Protein AF-A0A2R3J646-F1 (afdb_monomer)

Radius of gyration: 14.86 Å; Cα contacts (8 Å, |Δi|>4): 140; chains: 1; bounding box: 38×32×41 Å

Structure (mmCIF, N/CA/C/O backbone):
data_AF-A0A2R3J646-F1
#
_entry.id   AF-A0A2R3J646-F1
#
loop_
_atom_site.group_PDB
_atom_site.id
_atom_site.type_symbol
_atom_site.label_atom_id
_atom_site.label_alt_id
_atom_site.label_comp_id
_atom_site.label_asym_id
_atom_site.label_entity_id
_atom_site.label_seq_id
_atom_site.pdbx_PDB_ins_code
_atom_site.Cartn_x
_atom_site.Cartn_y
_atom_site.Cartn_z
_atom_site.occupancy
_atom_site.B_iso_or_equiv
_atom_site.auth_seq_id
_atom_site.auth_comp_id
_atom_site.auth_asym_id
_atom_site.auth_atom_id
_atom_site.pdbx_PDB_model_num
ATOM 1 N N . MET A 1 1 ? 28.689 10.407 -24.005 1.00 33.66 1 MET A N 1
ATOM 2 C CA . MET A 1 1 ? 27.510 9.646 -24.465 1.00 33.66 1 MET A CA 1
ATOM 3 C C . MET A 1 1 ? 27.445 8.390 -23.625 1.00 33.66 1 MET A C 1
ATOM 5 O O . MET A 1 1 ? 28.278 7.519 -23.822 1.00 33.66 1 MET A O 1
ATOM 9 N N . LEU A 1 2 ? 26.555 8.340 -22.636 1.00 35.72 2 LEU A N 1
ATOM 10 C CA . LEU A 1 2 ? 26.259 7.103 -21.918 1.00 35.72 2 LEU A CA 1
ATOM 11 C C . LEU A 1 2 ? 25.024 6.519 -22.595 1.00 35.72 2 LEU A C 1
ATOM 13 O O . LEU A 1 2 ? 23.946 7.098 -22.496 1.00 35.72 2 LEU A O 1
ATOM 17 N N . ALA A 1 3 ? 25.216 5.449 -23.363 1.00 43.50 3 ALA A N 1
ATOM 18 C CA . ALA A 1 3 ? 24.108 4.610 -23.780 1.00 43.50 3 ALA A CA 1
ATOM 19 C C . ALA A 1 3 ? 23.556 3.966 -22.503 1.00 43.50 3 ALA A C 1
ATOM 21 O O . ALA A 1 3 ? 24.277 3.226 -21.832 1.00 43.50 3 ALA A O 1
ATOM 22 N N . GLY A 1 4 ? 22.333 4.341 -22.124 1.00 43.84 4 GLY A N 1
ATOM 23 C CA . GLY A 1 4 ? 21.573 3.598 -21.130 1.00 43.84 4 GLY A CA 1
ATOM 24 C C . GLY A 1 4 ? 21.361 2.191 -21.671 1.00 43.84 4 GLY A C 1
ATOM 25 O O . GLY A 1 4 ? 20.999 2.021 -22.834 1.00 43.84 4 GLY A O 1
ATOM 26 N N . ASP A 1 5 ? 21.687 1.197 -20.859 1.00 41.56 5 ASP A N 1
ATOM 27 C CA . ASP A 1 5 ? 21.429 -0.201 -21.164 1.00 41.56 5 ASP A CA 1
ATOM 28 C C . ASP A 1 5 ? 19.910 -0.432 -21.111 1.00 41.56 5 ASP A C 1
ATOM 30 O O . ASP A 1 5 ? 19.344 -0.725 -20.061 1.00 41.56 5 ASP A O 1
ATOM 34 N N . ASP A 1 6 ? 19.243 -0.234 -22.251 1.00 48.59 6 ASP A N 1
ATOM 35 C CA . ASP A 1 6 ? 17.805 -0.462 -22.466 1.00 48.59 6 ASP A CA 1
ATOM 36 C C . ASP A 1 6 ? 17.472 -1.968 -22.590 1.00 48.59 6 ASP A C 1
ATOM 38 O O . ASP A 1 6 ? 16.549 -2.370 -23.307 1.00 48.59 6 ASP A O 1
ATOM 42 N N . SER A 1 7 ? 18.231 -2.842 -21.922 1.00 40.34 7 SER A N 1
ATOM 43 C CA . SER A 1 7 ? 17.945 -4.274 -21.925 1.00 40.34 7 SER A CA 1
ATOM 44 C C . SER A 1 7 ? 16.670 -4.567 -21.116 1.00 40.34 7 SER A C 1
ATOM 46 O O . SER A 1 7 ? 16.558 -4.149 -19.961 1.00 40.34 7 SER A O 1
ATOM 48 N N . PRO A 1 8 ? 15.709 -5.345 -21.653 1.00 47.91 8 PRO A N 1
ATOM 49 C CA . PRO A 1 8 ? 14.470 -5.695 -20.949 1.00 47.91 8 PRO A CA 1
ATOM 50 C C . PRO A 1 8 ? 14.706 -6.477 -19.645 1.00 47.91 8 PRO A C 1
ATOM 52 O O . PRO A 1 8 ? 13.832 -6.488 -18.779 1.00 47.91 8 PRO A O 1
ATOM 55 N N . ASP A 1 9 ? 15.886 -7.080 -19.474 1.00 43.97 9 ASP A N 1
ATOM 56 C CA . ASP A 1 9 ? 16.298 -7.732 -18.227 1.00 43.97 9 ASP A CA 1
ATOM 57 C C . ASP A 1 9 ? 16.777 -6.740 -17.147 1.00 43.97 9 ASP A C 1
ATOM 59 O O . ASP A 1 9 ? 16.561 -6.987 -15.961 1.00 43.97 9 ASP A O 1
ATOM 63 N N . ALA A 1 10 ? 17.312 -5.568 -17.518 1.00 44.31 10 ALA A N 1
ATOM 64 C CA . ALA A 1 10 ? 17.636 -4.496 -16.566 1.00 44.31 10 ALA A CA 1
ATOM 65 C C . ALA A 1 10 ? 16.367 -3.875 -15.947 1.00 44.31 10 ALA A C 1
ATOM 67 O O . ALA A 1 10 ? 16.383 -3.378 -14.822 1.00 44.31 10 ALA A O 1
ATOM 68 N N . LEU A 1 11 ? 15.237 -3.977 -16.656 1.00 43.62 11 LEU A N 1
ATOM 69 C CA . LEU A 1 11 ? 13.906 -3.597 -16.179 1.00 43.62 11 LEU A CA 1
ATOM 70 C C . LEU A 1 11 ? 13.203 -4.705 -15.369 1.00 43.62 11 LEU A C 1
ATOM 72 O O . LEU A 1 11 ? 12.115 -4.455 -14.850 1.00 43.62 11 LEU A O 1
ATOM 76 N N . ARG A 1 12 ? 13.777 -5.916 -15.270 1.00 46.41 12 ARG A N 1
ATOM 77 C CA . ARG A 1 12 ? 13.159 -7.076 -14.596 1.00 46.41 12 ARG A CA 1
ATOM 78 C C . ARG A 1 12 ? 13.654 -7.347 -13.176 1.00 46.41 12 ARG A C 1
ATOM 80 O O . ARG A 1 12 ? 12.910 -7.958 -12.423 1.00 46.41 12 ARG A O 1
ATOM 87 N N . ASN A 1 13 ? 14.835 -6.865 -12.795 1.00 49.41 13 ASN A N 1
ATOM 88 C CA . ASN A 1 13 ? 15.439 -7.149 -11.485 1.00 49.41 13 ASN A CA 1
ATOM 89 C C . ASN A 1 13 ? 15.726 -5.869 -10.694 1.00 49.41 13 ASN A C 1
ATOM 91 O O . ASN A 1 13 ? 16.837 -5.655 -10.213 1.00 49.41 13 ASN A O 1
ATOM 95 N N . SER A 1 14 ? 14.744 -4.974 -10.573 1.00 62.75 14 SER A N 1
ATOM 96 C CA . SER A 1 14 ? 14.885 -3.921 -9.568 1.00 62.75 14 SER A CA 1
ATOM 97 C C . SER A 1 14 ? 14.540 -4.508 -8.199 1.00 62.75 14 SER A C 1
ATOM 99 O O . SER A 1 14 ? 13.498 -5.145 -8.052 1.00 62.75 14 SER A O 1
ATOM 101 N N . SER A 1 15 ? 15.383 -4.261 -7.200 1.00 75.69 15 SER A N 1
ATOM 102 C CA . SER A 1 15 ? 15.181 -4.638 -5.790 1.00 75.69 15 SER A CA 1
ATOM 103 C C . SER A 1 15 ? 13.777 -4.313 -5.253 1.00 75.69 15 SER A C 1
ATOM 105 O O . SER A 1 15 ? 13.249 -4.982 -4.370 1.00 75.69 15 SER A O 1
ATOM 107 N N . PHE A 1 16 ? 13.138 -3.293 -5.819 1.00 81.12 16 PH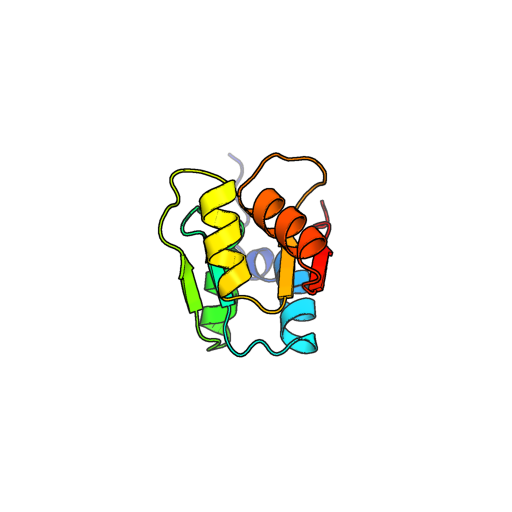E A N 1
ATOM 108 C CA . PHE A 1 16 ? 11.767 -2.899 -5.521 1.00 81.12 16 PHE A CA 1
ATOM 109 C C . PHE A 1 16 ? 10.710 -3.909 -6.000 1.00 81.12 16 PHE A C 1
ATOM 111 O O . PHE A 1 16 ? 9.749 -4.162 -5.279 1.00 81.12 16 PHE A O 1
ATOM 118 N N . ASP A 1 17 ? 10.867 -4.484 -7.194 1.00 83.25 17 ASP A N 1
ATOM 119 C CA . ASP A 1 17 ? 9.906 -5.457 -7.724 1.00 83.25 17 ASP A CA 1
ATOM 120 C C . ASP A 1 17 ? 9.962 -6.757 -6.904 1.00 83.25 17 ASP A C 1
ATOM 122 O O . ASP A 1 17 ? 8.914 -7.330 -6.630 1.00 83.25 17 ASP A O 1
ATOM 126 N N . GLU A 1 18 ? 11.141 -7.151 -6.403 1.00 86.31 18 GLU A N 1
ATOM 127 C CA . GLU A 1 18 ? 11.299 -8.272 -5.459 1.00 86.31 18 GLU A CA 1
ATOM 128 C C . GLU A 1 18 ? 10.591 -8.014 -4.119 1.00 86.31 18 GLU A C 1
ATOM 130 O O . GLU A 1 18 ? 9.941 -8.906 -3.568 1.00 86.31 18 GLU A O 1
ATOM 135 N N . VAL A 1 19 ? 10.669 -6.781 -3.603 1.00 88.19 19 VAL A N 1
ATOM 136 C CA . VAL A 1 19 ? 9.930 -6.365 -2.400 1.00 88.19 19 VAL A CA 1
ATOM 137 C C . VAL A 1 19 ? 8.422 -6.453 -2.636 1.00 88.19 19 VAL A C 1
ATOM 139 O O . VAL A 1 19 ? 7.700 -6.996 -1.795 1.00 88.19 19 VAL A O 1
ATOM 142 N N . LEU 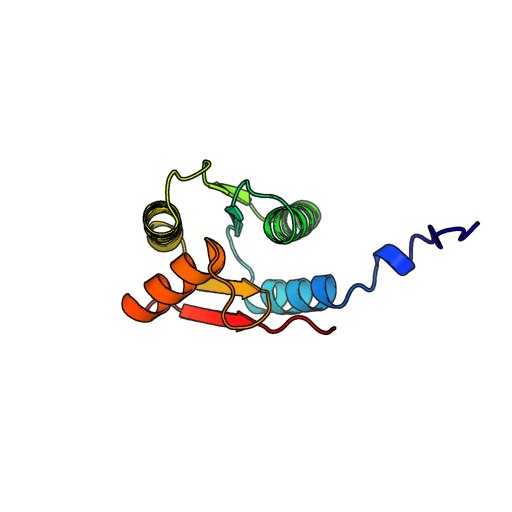A 1 20 ? 7.932 -5.961 -3.779 1.00 88.44 20 LEU A N 1
ATOM 143 C CA . LEU A 1 20 ? 6.518 -6.080 -4.129 1.00 88.44 20 LEU A CA 1
ATOM 144 C C . LEU A 1 20 ? 6.101 -7.538 -4.323 1.00 88.44 20 LEU A C 1
ATOM 146 O O . LEU A 1 20 ? 5.046 -7.926 -3.830 1.00 88.44 20 LEU A O 1
ATOM 150 N N . ASP A 1 21 ? 6.932 -8.360 -4.962 1.00 89.19 21 ASP A N 1
ATOM 151 C CA . ASP A 1 21 ? 6.726 -9.803 -5.072 1.00 89.19 21 ASP A CA 1
ATOM 152 C C . ASP A 1 21 ? 6.555 -10.431 -3.694 1.00 89.19 21 ASP A C 1
ATOM 154 O O . ASP A 1 21 ? 5.569 -11.127 -3.448 1.00 89.19 21 ASP A O 1
ATOM 158 N N . HIS A 1 22 ? 7.462 -10.142 -2.764 1.00 89.50 22 HIS A N 1
ATOM 159 C CA . HIS A 1 22 ? 7.375 -10.670 -1.412 1.00 89.50 22 HIS A CA 1
ATOM 160 C C . HIS A 1 22 ? 6.081 -10.237 -0.708 1.00 89.50 22 HIS A C 1
ATOM 162 O O . HIS A 1 22 ? 5.326 -11.086 -0.230 1.00 89.50 22 HIS A O 1
ATOM 168 N N . ILE A 1 23 ? 5.782 -8.934 -0.690 1.00 89.81 23 ILE A N 1
ATOM 169 C CA . ILE A 1 23 ? 4.585 -8.394 -0.030 1.00 89.81 23 ILE A CA 1
ATOM 170 C C . ILE A 1 23 ? 3.320 -9.017 -0.622 1.00 89.81 23 ILE A C 1
ATOM 172 O O . ILE A 1 23 ? 2.461 -9.496 0.116 1.00 89.81 23 ILE A O 1
ATOM 176 N N . PHE A 1 24 ? 3.201 -9.042 -1.947 1.00 88.44 24 PHE A N 1
ATOM 177 C CA . PHE A 1 24 ? 1.974 -9.437 -2.627 1.00 88.44 24 PHE A CA 1
ATOM 178 C C . PHE A 1 24 ? 1.769 -10.954 -2.609 1.00 88.44 24 PHE A C 1
ATOM 180 O O . PHE A 1 24 ? 0.634 -11.402 -2.461 1.00 88.44 24 PHE A O 1
ATOM 187 N N . ASN A 1 25 ? 2.841 -11.749 -2.692 1.00 88.06 25 ASN A N 1
ATOM 188 C CA . ASN A 1 25 ? 2.743 -13.208 -2.600 1.00 88.06 25 ASN A CA 1
ATOM 189 C C . ASN A 1 25 ? 2.393 -13.669 -1.175 1.00 88.06 25 ASN A C 1
ATOM 191 O O . ASN A 1 25 ? 1.697 -14.670 -1.018 1.00 88.06 25 ASN A O 1
ATOM 195 N N . VAL A 1 26 ? 2.844 -12.942 -0.143 1.00 87.81 26 VAL A N 1
ATOM 196 C CA . VAL A 1 26 ? 2.535 -13.256 1.263 1.00 87.81 26 VAL A CA 1
ATOM 197 C C . VAL A 1 26 ? 1.158 -12.736 1.672 1.00 87.81 26 VAL A C 1
ATOM 199 O O . VAL A 1 26 ? 0.424 -13.434 2.366 1.00 87.81 26 VAL A O 1
ATOM 202 N N . ARG A 1 27 ? 0.806 -11.505 1.280 1.00 89.12 27 ARG A N 1
ATOM 203 C CA . ARG A 1 27 ? -0.436 -10.854 1.721 1.00 89.12 27 ARG A CA 1
ATOM 204 C C . ARG A 1 27 ? -1.645 -11.166 0.860 1.00 89.12 27 ARG A C 1
ATOM 206 O O . ARG A 1 27 ? -2.742 -11.087 1.394 1.00 89.12 27 ARG A O 1
ATOM 213 N N . GLN A 1 28 ? -1.446 -11.496 -0.417 1.00 88.94 28 GLN A N 1
ATOM 214 C CA . GLN A 1 28 ? -2.520 -11.740 -1.386 1.00 88.94 28 GLN A CA 1
ATOM 215 C C . GLN A 1 28 ? -3.632 -10.677 -1.293 1.00 88.94 28 GLN 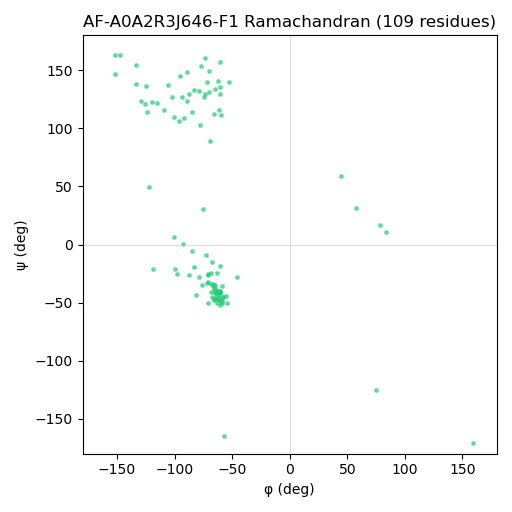A C 1
ATOM 217 O O . GLN A 1 28 ? -4.768 -11.008 -0.967 1.00 88.94 28 GLN A O 1
ATOM 222 N N . PRO A 1 29 ? -3.301 -9.386 -1.494 1.00 89.94 29 PRO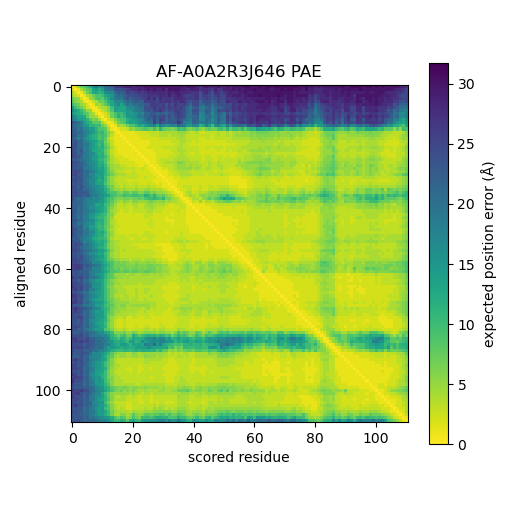 A N 1
ATOM 223 C CA . PRO A 1 29 ? -4.257 -8.309 -1.267 1.00 89.94 29 PRO A CA 1
ATOM 224 C C . PRO A 1 29 ? -5.434 -8.391 -2.247 1.00 89.94 29 PRO A C 1
ATOM 226 O O . PRO A 1 29 ? -5.226 -8.516 -3.454 1.00 89.94 29 PRO A O 1
ATOM 229 N N . ASP A 1 30 ? -6.656 -8.242 -1.732 1.00 91.19 30 ASP A N 1
ATOM 230 C CA . ASP A 1 30 ? -7.872 -8.133 -2.551 1.00 91.19 30 ASP A CA 1
ATOM 231 C C . ASP A 1 30 ? -7.949 -6.793 -3.303 1.00 91.19 30 ASP A C 1
ATOM 233 O O . ASP A 1 30 ? -8.596 -6.687 -4.342 1.00 91.19 30 ASP A O 1
ATOM 237 N N . GLU A 1 31 ? -7.292 -5.756 -2.780 1.00 93.81 31 GLU A N 1
ATOM 238 C CA . GLU A 1 31 ? -7.205 -4.427 -3.379 1.00 93.81 31 GLU A CA 1
ATOM 239 C C . GLU A 1 31 ? -5.904 -3.740 -2.948 1.00 93.81 31 GLU A C 1
ATOM 241 O O . GLU A 1 31 ? -5.415 -3.923 -1.831 1.00 93.81 31 GLU A O 1
ATOM 246 N N . VAL A 1 32 ? -5.348 -2.922 -3.839 1.00 93.12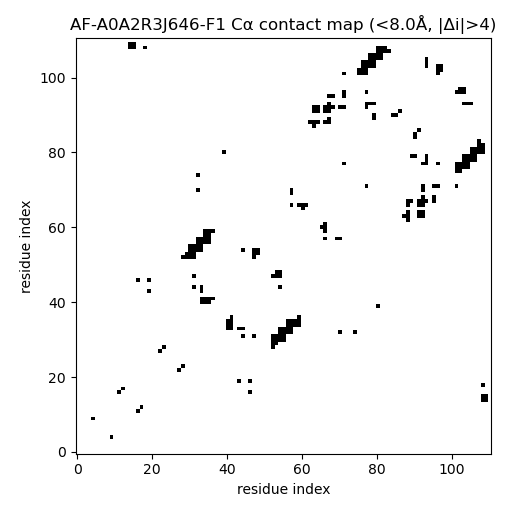 32 VAL A N 1
ATOM 247 C CA . VAL A 1 32 ? -4.187 -2.074 -3.572 1.00 93.12 32 VAL A CA 1
ATOM 248 C C . VAL A 1 32 ? -4.598 -0.610 -3.679 1.00 93.12 32 VAL A C 1
ATOM 250 O O . VAL A 1 32 ? -5.073 -0.153 -4.720 1.00 93.12 32 VAL A O 1
ATOM 253 N N . ILE A 1 33 ? -4.390 0.131 -2.592 1.00 91.69 33 ILE A N 1
ATOM 254 C CA . ILE A 1 33 ? -4.693 1.559 -2.497 1.00 91.69 33 ILE A CA 1
ATOM 255 C C . ILE A 1 33 ? -3.388 2.342 -2.640 1.00 91.69 33 ILE A C 1
ATOM 257 O O . ILE A 1 33 ? -2.418 2.080 -1.930 1.00 91.69 33 ILE A O 1
ATOM 261 N N . VAL A 1 34 ? -3.351 3.300 -3.562 1.00 89.31 34 VAL A N 1
ATOM 262 C CA . VAL A 1 34 ? -2.155 4.099 -3.865 1.00 89.31 34 VAL A CA 1
ATOM 263 C C . VAL A 1 34 ? -2.484 5.586 -3.952 1.00 89.31 34 VAL A C 1
ATOM 265 O O . VAL A 1 34 ? -3.607 5.975 -4.277 1.00 89.31 34 VAL A O 1
ATOM 268 N N . SER A 1 35 ? -1.483 6.433 -3.694 1.00 85.00 35 SER A N 1
ATOM 269 C CA . SER A 1 35 ? -1.573 7.857 -4.031 1.00 85.00 35 SER A CA 1
ATOM 270 C C . SER A 1 35 ? -1.532 8.057 -5.551 1.00 85.00 35 SER A C 1
ATOM 272 O O . SER A 1 35 ? -0.874 7.306 -6.273 1.00 85.00 35 SER A O 1
ATOM 274 N N . ALA A 1 36 ? -2.199 9.107 -6.034 1.00 80.12 36 ALA A N 1
ATOM 275 C CA . ALA A 1 36 ? -2.038 9.608 -7.398 1.00 80.12 36 ALA A CA 1
ATOM 276 C C . ALA A 1 36 ? -0.699 10.345 -7.624 1.00 80.12 36 ALA A C 1
ATOM 278 O O . ALA A 1 36 ? -0.355 10.669 -8.76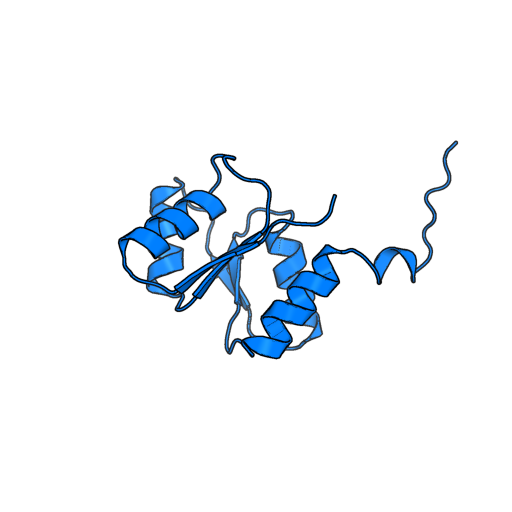2 1.00 80.12 36 ALA A O 1
ATOM 279 N N . ASP A 1 37 ? 0.067 10.607 -6.563 1.00 70.81 37 ASP A N 1
ATOM 280 C CA . ASP A 1 37 ? 1.407 11.177 -6.656 1.00 70.81 37 ASP A CA 1
ATOM 281 C C . ASP A 1 37 ? 2.379 10.097 -7.147 1.00 70.81 37 ASP A C 1
ATOM 283 O O . ASP A 1 37 ? 2.412 8.992 -6.603 1.00 70.81 37 ASP A O 1
ATOM 287 N N . GLY A 1 38 ? 3.128 10.403 -8.210 1.00 75.00 38 GLY A N 1
ATOM 288 C CA . GLY A 1 38 ? 3.984 9.470 -8.950 1.00 75.00 38 GLY A CA 1
ATOM 289 C C . GLY A 1 38 ? 5.068 8.730 -8.142 1.00 75.00 38 GLY A C 1
ATOM 290 O O . GLY A 1 38 ? 5.083 8.676 -6.918 1.00 75.00 38 GLY A O 1
ATOM 291 N N . GLY A 1 39 ? 6.036 8.132 -8.839 1.00 82.75 39 GLY A N 1
ATOM 292 C CA . GLY A 1 39 ? 7.127 7.399 -8.184 1.00 82.75 39 GLY A CA 1
ATOM 293 C C . GLY A 1 39 ? 6.673 6.039 -7.645 1.00 82.75 39 GLY A C 1
ATOM 294 O O . GLY A 1 39 ? 6.141 5.231 -8.408 1.00 82.75 39 GLY A O 1
ATOM 295 N N . VAL A 1 40 ? 6.896 5.775 -6.352 1.00 81.19 40 VAL A N 1
ATOM 296 C CA . VAL A 1 40 ? 6.601 4.482 -5.700 1.00 81.19 40 VAL A CA 1
ATOM 297 C C . VAL A 1 40 ? 5.139 4.071 -5.891 1.00 81.19 40 VAL A C 1
ATOM 299 O O . VAL A 1 40 ? 4.886 2.934 -6.280 1.00 81.19 40 VAL A O 1
ATOM 302 N N . SER A 1 41 ? 4.186 4.994 -5.728 1.00 86.12 41 SER A N 1
ATOM 303 C CA . SER A 1 41 ? 2.751 4.715 -5.891 1.00 86.12 41 SER A CA 1
ATOM 304 C C . SER A 1 41 ? 2.424 4.173 -7.285 1.00 86.12 41 SER A C 1
ATOM 306 O O . SER A 1 41 ? 1.726 3.171 -7.424 1.00 86.12 41 SER A O 1
ATOM 308 N N . MET A 1 42 ? 2.988 4.790 -8.328 1.00 87.56 42 MET A N 1
ATOM 309 C CA . MET A 1 42 ? 2.763 4.379 -9.717 1.00 87.56 42 MET A CA 1
ATOM 310 C C . MET A 1 42 ? 3.454 3.063 -10.058 1.00 87.56 42 MET A C 1
ATOM 312 O O . MET A 1 42 ? 2.922 2.287 -10.851 1.00 87.56 42 MET A O 1
ATOM 316 N N . ARG A 1 43 ? 4.613 2.780 -9.454 1.00 87.19 43 ARG A N 1
ATOM 317 C CA . ARG A 1 43 ? 5.280 1.482 -9.609 1.00 87.19 43 ARG A CA 1
ATOM 318 C C . ARG A 1 43 ? 4.480 0.362 -8.945 1.00 87.19 43 ARG A C 1
ATOM 320 O O . ARG A 1 43 ? 4.245 -0.657 -9.588 1.00 87.19 43 ARG A O 1
ATOM 327 N N . SER A 1 44 ? 3.992 0.578 -7.723 1.00 88.75 44 SER A N 1
ATOM 328 C CA . SER A 1 44 ? 3.094 -0.357 -7.033 1.00 88.75 44 SER A CA 1
ATOM 329 C C . SER A 1 44 ? 1.795 -0.577 -7.810 1.00 88.75 44 SER A C 1
ATOM 331 O O . SER A 1 44 ? 1.353 -1.715 -7.959 1.00 88.75 44 SER A O 1
ATOM 333 N N . ALA A 1 45 ? 1.224 0.485 -8.387 1.00 90.62 45 ALA A N 1
ATOM 334 C CA . ALA A 1 45 ? 0.051 0.379 -9.249 1.00 90.62 45 ALA A CA 1
ATOM 335 C C . ALA A 1 45 ? 0.335 -0.431 -10.521 1.00 90.62 45 ALA A C 1
ATOM 337 O O . ALA A 1 45 ? -0.415 -1.342 -10.862 1.00 90.62 45 ALA A O 1
ATOM 338 N N . ALA A 1 46 ? 1.442 -0.153 -11.214 1.00 90.19 46 ALA A N 1
ATOM 339 C CA . ALA A 1 46 ? 1.829 -0.905 -12.403 1.00 90.19 46 ALA A CA 1
ATOM 340 C C . ALA A 1 46 ? 2.050 -2.393 -12.090 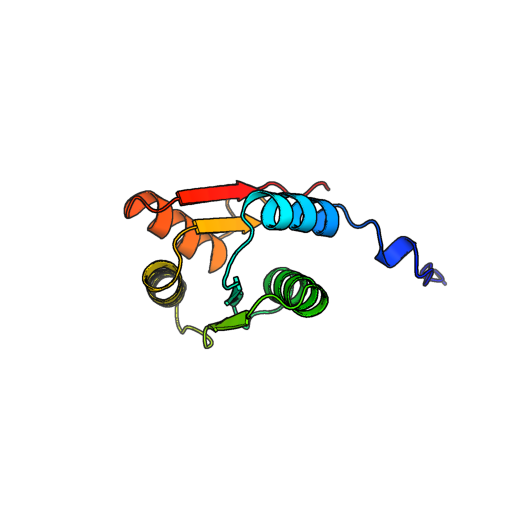1.00 90.19 46 ALA A C 1
ATOM 342 O O . ALA A 1 46 ? 1.646 -3.254 -12.872 1.00 90.19 46 ALA A O 1
ATOM 343 N N . TYR A 1 47 ? 2.656 -2.697 -10.942 1.00 88.75 47 TYR A N 1
ATOM 344 C CA . TYR A 1 47 ? 2.856 -4.064 -10.479 1.00 88.75 47 TYR A CA 1
ATOM 345 C C . TYR A 1 47 ? 1.523 -4.785 -10.222 1.00 88.75 47 TYR A C 1
ATOM 347 O O . TYR A 1 47 ? 1.289 -5.863 -10.771 1.00 88.75 47 TYR A O 1
ATOM 355 N N . ALA A 1 48 ? 0.614 -4.170 -9.459 1.00 91.75 48 ALA A N 1
ATOM 356 C CA . ALA A 1 48 ? -0.696 -4.747 -9.163 1.00 91.75 48 ALA A CA 1
ATOM 357 C C . ALA A 1 48 ? -1.526 -4.971 -10.442 1.00 91.75 48 ALA A C 1
ATOM 359 O O . ALA A 1 48 ? -2.114 -6.038 -10.620 1.00 91.75 48 ALA A O 1
ATOM 360 N N . ALA A 1 49 ? -1.484 -4.020 -11.384 1.00 91.50 49 ALA A N 1
ATOM 361 C CA . ALA A 1 49 ? -2.16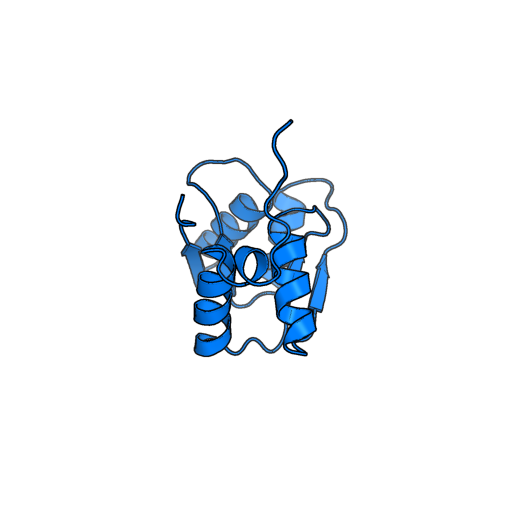4 -4.130 -12.673 1.00 91.50 49 ALA A CA 1
ATOM 362 C C . ALA A 1 49 ? -1.662 -5.330 -13.495 1.00 91.50 49 ALA A C 1
ATOM 364 O O . ALA A 1 49 ? -2.467 -6.068 -14.060 1.00 91.50 49 ALA A O 1
ATOM 365 N N . ARG A 1 50 ? -0.343 -5.584 -13.519 1.00 90.44 50 ARG A N 1
ATOM 366 C CA . ARG A 1 50 ? 0.247 -6.761 -14.195 1.00 90.44 50 ARG A CA 1
ATOM 367 C C . ARG A 1 50 ? -0.197 -8.092 -13.581 1.00 90.44 50 ARG A C 1
ATOM 369 O O . ARG A 1 50 ? -0.146 -9.116 -14.258 1.00 90.44 50 ARG A O 1
ATOM 376 N N . ARG A 1 51 ? -0.600 -8.083 -12.309 1.00 89.31 51 ARG A N 1
ATOM 377 C CA . ARG A 1 51 ? -1.053 -9.255 -11.545 1.00 89.31 51 ARG A CA 1
ATOM 378 C C . ARG A 1 51 ? -2.579 -9.347 -11.434 1.00 89.31 51 ARG A C 1
ATOM 380 O O . ARG A 1 51 ? -3.062 -10.237 -10.745 1.00 89.31 51 ARG A O 1
ATOM 387 N N . TYR A 1 52 ? -3.323 -8.478 -12.126 1.00 91.38 52 TYR A N 1
ATOM 388 C CA . TYR A 1 52 ? -4.791 -8.408 -12.078 1.00 91.38 52 TYR A CA 1
ATOM 389 C C . TYR A 1 52 ? -5.356 -8.183 -10.669 1.00 91.38 52 TYR A C 1
ATOM 391 O O . TYR A 1 52 ? -6.458 -8.629 -10.356 1.00 91.38 52 TYR A O 1
ATOM 399 N N . ILE A 1 53 ? -4.608 -7.475 -9.825 1.00 92.88 53 ILE A N 1
ATOM 400 C CA . ILE A 1 53 ? -5.064 -7.097 -8.490 1.00 92.88 53 ILE A CA 1
ATOM 401 C C . ILE A 1 53 ? -5.829 -5.772 -8.602 1.00 92.88 53 ILE A C 1
ATOM 403 O O . ILE A 1 53 ? -5.310 -4.834 -9.220 1.00 92.88 53 ILE A O 1
ATOM 407 N N . PRO A 1 54 ? -7.047 -5.673 -8.038 1.00 94.56 54 PRO A N 1
ATOM 408 C CA . PRO A 1 54 ? -7.819 -4.437 -8.021 1.00 94.56 54 PRO A CA 1
ATOM 409 C C . PRO A 1 54 ? -7.030 -3.251 -7.462 1.00 94.56 54 PRO A C 1
ATOM 411 O O . PRO A 1 54 ? -6.286 -3.371 -6.489 1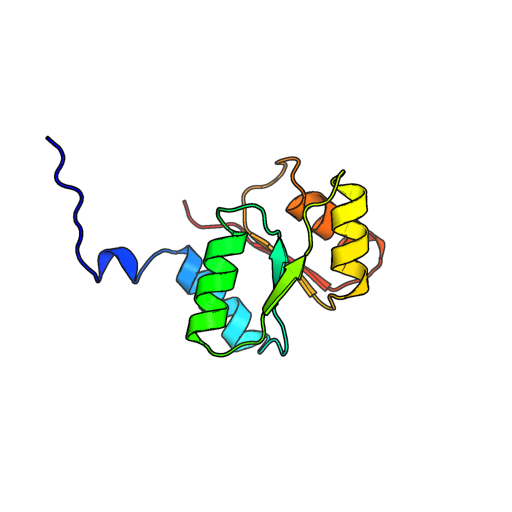.00 94.56 54 PRO A O 1
ATOM 414 N N . LEU A 1 55 ? -7.204 -2.091 -8.093 1.00 93.50 55 LEU A N 1
ATOM 415 C CA . LEU A 1 55 ? -6.477 -0.868 -7.774 1.00 93.50 55 LEU A CA 1
ATOM 416 C C . LEU A 1 55 ? -7.426 0.279 -7.475 1.00 93.50 55 LEU A C 1
ATOM 418 O O . LEU A 1 55 ? -8.359 0.540 -8.236 1.00 93.50 55 LEU A O 1
ATOM 422 N N . ARG A 1 56 ? -7.098 1.033 -6.427 1.00 92.38 56 ARG A N 1
ATOM 423 C CA . ARG A 1 56 ? -7.765 2.282 -6.075 1.00 92.38 56 ARG A CA 1
ATOM 424 C C . ARG A 1 56 ? -6.748 3.399 -5.949 1.00 92.38 56 ARG A C 1
ATOM 426 O O . ARG A 1 56 ? -5.842 3.350 -5.121 1.00 92.38 56 ARG A O 1
ATOM 433 N N . PHE A 1 57 ? -6.936 4.434 -6.754 1.00 90.25 57 PHE A N 1
ATOM 434 C CA . PHE A 1 57 ? -6.202 5.680 -6.597 1.00 90.25 57 PHE A CA 1
ATOM 435 C C . PHE A 1 57 ? -6.973 6.587 -5.653 1.00 90.25 57 PHE A C 1
ATOM 437 O O . PHE A 1 57 ? -8.136 6.907 -5.908 1.00 90.25 57 PHE A O 1
ATOM 444 N N . LEU A 1 58 ? -6.321 7.013 -4.577 1.00 89.12 58 LEU A N 1
ATOM 445 C CA . LEU A 1 58 ? -6.862 8.085 -3.759 1.00 89.12 58 LEU A CA 1
ATOM 446 C C . LEU A 1 58 ? -6.732 9.409 -4.520 1.00 89.12 58 LEU A C 1
ATOM 448 O O . LEU A 1 58 ? -5.710 9.645 -5.178 1.00 89.12 58 LEU A O 1
ATOM 452 N N . PRO A 1 59 ? -7.757 10.276 -4.454 1.00 84.62 59 PRO A N 1
ATOM 453 C CA . PRO A 1 59 ? -7.666 11.604 -5.031 1.00 84.62 59 PRO A CA 1
ATOM 454 C C . PRO A 1 59 ? -6.530 12.383 -4.368 1.00 84.62 59 PRO A C 1
ATOM 456 O O . PRO A 1 59 ? -6.120 12.104 -3.240 1.00 84.62 59 PRO A O 1
ATOM 459 N N . ARG A 1 60 ? -6.024 13.391 -5.079 1.00 83.62 60 ARG A N 1
ATOM 460 C CA . ARG A 1 60 ? -4.979 14.264 -4.550 1.00 83.62 60 ARG A CA 1
ATOM 461 C C . ARG A 1 60 ? -5.494 14.986 -3.299 1.00 83.62 60 ARG A C 1
ATOM 463 O O . ARG A 1 60 ? -6.416 15.791 -3.401 1.00 83.62 60 ARG A O 1
ATOM 470 N N . ALA A 1 61 ? -4.884 14.702 -2.152 1.00 86.12 61 ALA A N 1
ATOM 471 C CA . ALA A 1 61 ? -5.213 15.340 -0.882 1.00 86.12 61 ALA A CA 1
ATOM 472 C C . ALA A 1 61 ? -4.619 16.754 -0.794 1.00 86.12 61 ALA A C 1
ATOM 474 O O . ALA A 1 61 ? -3.596 17.055 -1.418 1.00 86.12 61 ALA A O 1
ATOM 475 N N . GLN A 1 62 ? -5.241 17.621 0.004 1.00 87.50 62 GLN A N 1
ATOM 476 C CA . GLN A 1 62 ? -4.742 18.972 0.277 1.00 87.50 62 GLN A CA 1
ATOM 477 C C . GLN A 1 62 ? -3.685 18.973 1.388 1.00 87.50 62 GLN A C 1
ATOM 479 O O . GLN A 1 62 ? -2.903 19.917 1.501 1.00 87.50 62 GLN A O 1
ATOM 484 N N . SER A 1 63 ? -3.639 17.912 2.201 1.00 89.88 63 SER A N 1
ATOM 485 C CA . SER A 1 63 ? -2.664 17.738 3.278 1.00 89.88 63 SER A CA 1
ATOM 486 C C . SER A 1 63 ? -2.294 16.270 3.512 1.00 89.88 63 SER A C 1
ATOM 488 O O . SER A 1 63 ? -3.008 15.355 3.105 1.00 89.88 63 SER A O 1
ATOM 490 N N . ALA A 1 64 ? -1.178 16.045 4.213 1.00 88.69 64 ALA A N 1
ATOM 491 C CA . ALA A 1 64 ? -0.728 14.704 4.584 1.00 88.69 64 ALA A CA 1
ATOM 492 C C . ALA A 1 64 ? -1.673 14.011 5.577 1.00 88.69 64 ALA A C 1
ATOM 494 O O . ALA A 1 64 ? -1.882 12.807 5.472 1.00 88.69 64 ALA A O 1
ATOM 495 N N . ALA A 1 65 ? -2.270 14.775 6.497 1.00 91.12 65 ALA A N 1
ATOM 496 C CA . ALA A 1 65 ? -3.250 14.265 7.452 1.00 91.12 65 ALA A CA 1
ATOM 497 C C . ALA A 1 65 ? -4.532 13.801 6.743 1.00 91.12 65 ALA A C 1
ATOM 499 O O . ALA A 1 65 ? -4.972 12.675 6.943 1.00 91.12 65 ALA A O 1
ATOM 500 N N . GLU A 1 66 ? -5.067 14.620 5.831 1.00 91.62 66 GLU A N 1
ATOM 501 C CA . GLU A 1 66 ? -6.239 14.253 5.024 1.00 91.62 66 GLU A CA 1
ATOM 502 C C . GLU A 1 66 ? -5.968 13.006 4.169 1.00 91.62 66 GLU A C 1
ATOM 504 O O . GLU A 1 66 ? -6.821 12.126 4.049 1.00 91.62 66 GLU A O 1
ATOM 509 N N . PHE A 1 67 ? -4.775 12.900 3.573 1.00 90.88 67 PHE A N 1
ATOM 510 C CA . PHE A 1 67 ? -4.388 11.690 2.851 1.00 90.88 67 PHE A CA 1
ATOM 511 C C . PHE A 1 67 ? -4.388 10.465 3.771 1.00 90.88 67 PHE A C 1
ATOM 513 O O . PHE A 1 67 ? -4.955 9.433 3.413 1.00 90.88 67 PHE A O 1
ATOM 520 N N . ALA A 1 68 ? -3.767 10.585 4.947 1.00 92.31 68 ALA A N 1
ATOM 521 C CA . ALA A 1 68 ? -3.658 9.507 5.917 1.00 92.31 68 ALA A CA 1
ATOM 522 C C . ALA A 1 68 ? -5.041 9.005 6.351 1.00 92.31 68 ALA A C 1
ATOM 524 O O . ALA A 1 68 ? -5.299 7.811 6.245 1.00 92.31 68 ALA A O 1
ATOM 525 N N . GLU A 1 69 ? -5.951 9.901 6.742 1.00 93.50 69 GLU A N 1
ATOM 526 C CA . GLU A 1 69 ? -7.325 9.559 7.144 1.00 93.50 69 GLU A CA 1
ATOM 527 C C . GLU A 1 69 ? -8.091 8.827 6.030 1.00 93.50 69 GLU A C 1
ATOM 529 O O . GLU A 1 69 ? -8.729 7.791 6.257 1.00 93.50 69 GLU A O 1
ATOM 534 N N . ASN A 1 70 ? -7.988 9.325 4.795 1.00 91.56 70 ASN A N 1
ATOM 535 C CA . ASN A 1 70 ? -8.615 8.683 3.643 1.00 91.56 70 ASN A CA 1
ATOM 536 C C . ASN A 1 70 ? -8.012 7.304 3.347 1.00 91.56 70 ASN A C 1
ATOM 538 O O . ASN A 1 70 ? -8.746 6.391 2.972 1.00 91.56 70 ASN A O 1
ATOM 542 N N . ALA A 1 71 ? -6.701 7.133 3.514 1.00 90.75 71 ALA A N 1
ATOM 543 C CA . ALA A 1 71 ? -6.032 5.857 3.290 1.00 90.75 71 ALA A CA 1
ATOM 544 C C . ALA A 1 71 ? -6.386 4.827 4.373 1.00 90.75 71 ALA A C 1
ATOM 546 O O . ALA A 1 71 ? -6.810 3.716 4.050 1.00 90.75 71 ALA A O 1
ATOM 547 N N . ILE A 1 72 ? -6.265 5.191 5.653 1.00 92.88 72 ILE A N 1
ATOM 548 C CA . ILE A 1 72 ? -6.461 4.256 6.769 1.00 92.88 72 ILE A CA 1
ATOM 549 C C . ILE A 1 72 ? -7.924 3.852 6.971 1.00 92.88 72 ILE A C 1
ATOM 551 O O . ILE A 1 72 ? -8.188 2.754 7.443 1.00 92.88 72 ILE A O 1
ATOM 555 N N . SER A 1 73 ? -8.886 4.687 6.564 1.00 91.19 73 SER A N 1
ATOM 556 C CA . SER A 1 73 ? -10.314 4.330 6.610 1.00 91.19 73 SER A CA 1
ATOM 557 C C . SER A 1 73 ? -10.692 3.209 5.636 1.00 91.19 73 SER A C 1
ATOM 559 O O . SER A 1 73 ? -11.770 2.627 5.756 1.00 91.19 73 SER A O 1
ATOM 561 N N . GLN A 1 74 ? -9.819 2.903 4.675 1.00 88.88 74 GLN A N 1
ATOM 562 C CA . GLN A 1 74 ? -10.057 1.921 3.617 1.00 88.88 74 GLN A CA 1
ATOM 563 C C . GLN A 1 74 ? -9.060 0.755 3.655 1.00 88.88 74 GLN A C 1
ATOM 565 O O . GLN A 1 74 ? -9.345 -0.310 3.110 1.00 88.88 74 GLN A O 1
ATOM 570 N N . ALA A 1 75 ? -7.897 0.939 4.281 1.00 91.50 75 ALA A N 1
ATOM 571 C CA . ALA A 1 75 ? -6.837 -0.057 4.340 1.00 91.50 75 ALA A CA 1
ATOM 572 C C . ALA A 1 75 ? -6.897 -0.899 5.623 1.00 91.50 75 ALA A C 1
ATOM 574 O O . ALA A 1 75 ? -7.181 -0.401 6.707 1.00 91.50 75 ALA A O 1
ATOM 575 N N . THR A 1 76 ? -6.538 -2.179 5.513 1.00 90.12 76 THR A N 1
ATOM 576 C CA . THR A 1 76 ? -6.283 -3.049 6.679 1.00 90.12 76 THR A CA 1
ATOM 577 C C . THR A 1 76 ? -4.795 -3.154 7.012 1.00 90.12 76 THR A C 1
ATOM 579 O O . THR A 1 76 ? -4.431 -3.424 8.156 1.00 90.12 76 THR A O 1
ATOM 582 N N . HIS A 1 77 ? -3.936 -2.948 6.010 1.00 92.50 77 HIS A N 1
ATOM 583 C CA . HIS A 1 77 ? -2.484 -2.982 6.122 1.00 92.50 77 HIS A CA 1
ATOM 584 C C . HIS A 1 77 ? -1.883 -1.771 5.410 1.00 92.50 77 HIS A C 1
ATOM 586 O O . HIS A 1 77 ? -2.292 -1.444 4.295 1.00 92.50 77 HIS A O 1
ATOM 592 N N . VAL A 1 78 ? -0.879 -1.148 6.021 1.00 91.94 78 VAL A N 1
ATOM 593 C CA . VAL A 1 78 ? -0.147 -0.018 5.438 1.00 91.94 78 VAL A CA 1
ATOM 594 C C . VAL A 1 78 ? 1.320 -0.392 5.287 1.00 91.94 78 VAL A C 1
ATOM 596 O O . VAL A 1 78 ? 1.982 -0.737 6.261 1.00 91.94 78 VAL A O 1
ATOM 599 N N . PHE A 1 79 ? 1.834 -0.316 4.058 1.00 91.06 79 PHE A N 1
ATOM 600 C CA . PHE A 1 79 ? 3.245 -0.539 3.748 1.00 91.06 79 PHE A CA 1
ATOM 601 C C . PHE A 1 79 ? 3.903 0.784 3.365 1.00 91.06 79 PHE A C 1
ATOM 603 O O . PHE A 1 79 ? 3.573 1.377 2.338 1.00 91.06 79 PHE A O 1
ATOM 610 N N . LEU A 1 80 ? 4.856 1.229 4.178 1.00 89.62 80 LEU A N 1
ATOM 611 C CA . LEU A 1 80 ? 5.725 2.355 3.871 1.00 89.62 80 LEU A CA 1
ATOM 612 C C . LEU A 1 80 ? 6.989 1.831 3.184 1.00 89.62 80 LEU A C 1
ATOM 614 O O . LEU A 1 80 ? 7.823 1.201 3.830 1.00 89.62 80 LEU A O 1
ATOM 618 N N . LEU A 1 81 ? 7.126 2.098 1.882 1.00 86.50 81 LEU A N 1
ATOM 619 C CA . LEU A 1 81 ? 8.307 1.732 1.094 1.00 86.50 81 LEU A CA 1
ATOM 620 C C . LEU A 1 81 ? 9.210 2.962 0.930 1.00 86.50 81 LEU A C 1
ATOM 622 O O . LEU A 1 81 ? 8.845 3.897 0.214 1.00 86.50 81 LEU A O 1
ATOM 626 N N . GLY A 1 82 ? 10.377 2.984 1.573 1.00 78.00 82 GLY A N 1
ATOM 627 C CA . GLY A 1 82 ? 11.295 4.123 1.479 1.00 78.00 82 GLY A CA 1
ATOM 628 C C . GLY A 1 82 ? 12.295 4.216 2.628 1.00 78.00 82 GLY A C 1
ATOM 629 O O . GLY A 1 82 ? 12.418 3.302 3.438 1.00 78.00 82 GLY A O 1
ATOM 630 N N . THR A 1 83 ? 13.025 5.332 2.684 1.00 66.19 83 THR A N 1
ATOM 631 C CA . THR A 1 83 ? 13.999 5.626 3.743 1.00 66.19 83 THR A CA 1
ATOM 632 C C . THR A 1 83 ? 13.350 6.360 4.919 1.00 66.19 83 THR A C 1
ATOM 634 O O . THR A 1 83 ? 12.394 7.121 4.758 1.00 66.19 83 THR A O 1
ATOM 637 N N . HIS A 1 84 ? 13.868 6.116 6.123 1.00 61.38 84 HIS A N 1
ATOM 638 C CA . HIS A 1 84 ? 13.318 6.650 7.367 1.00 61.38 84 HIS A CA 1
ATOM 639 C C . HIS A 1 84 ? 13.357 8.193 7.423 1.00 61.38 84 HIS A C 1
ATOM 641 O O . HIS A 1 84 ? 14.341 8.814 7.020 1.00 61.38 84 HIS A O 1
ATOM 647 N N . GLY A 1 85 ? 12.303 8.813 7.970 1.00 59.09 85 GLY A N 1
ATOM 648 C CA . GLY A 1 85 ? 12.302 10.232 8.358 1.00 59.09 85 GLY A CA 1
ATOM 649 C C . GLY A 1 85 ? 12.007 11.254 7.251 1.00 59.09 85 GLY A C 1
ATOM 650 O O . GLY A 1 85 ? 12.168 12.453 7.477 1.00 59.09 85 GLY A O 1
ATOM 651 N N . GLN A 1 86 ? 11.566 10.827 6.065 1.00 64.94 86 GLN A N 1
ATOM 652 C CA . GLN A 1 86 ? 11.105 11.741 5.012 1.00 64.94 86 GLN A CA 1
ATOM 653 C C . GLN A 1 86 ? 9.628 12.103 5.229 1.00 64.94 86 GLN A C 1
ATOM 655 O O . GLN A 1 86 ? 8.741 11.257 5.086 1.00 64.94 86 GLN A O 1
ATOM 660 N N . ALA A 1 87 ? 9.354 13.377 5.534 1.00 64.44 87 ALA A N 1
ATOM 661 C CA . ALA A 1 87 ? 7.990 13.893 5.611 1.00 64.44 87 ALA A CA 1
ATOM 662 C C . ALA A 1 87 ? 7.287 13.708 4.255 1.00 64.44 87 ALA A C 1
ATOM 664 O O . ALA A 1 87 ? 7.644 14.332 3.256 1.00 64.44 87 ALA A O 1
ATOM 665 N N . SER A 1 88 ? 6.301 12.816 4.219 1.00 78.62 88 SER A N 1
ATOM 666 C CA . SER A 1 88 ? 5.574 12.440 3.010 1.00 78.62 88 SER A CA 1
ATOM 667 C C . SER A 1 88 ? 4.159 11.991 3.361 1.00 78.62 88 SER A C 1
ATOM 669 O O . SER A 1 88 ? 3.864 11.652 4.508 1.00 78.62 88 SER A O 1
ATOM 671 N N . PHE A 1 89 ? 3.275 11.953 2.365 1.00 86.12 89 PHE A N 1
ATOM 672 C CA . PHE A 1 89 ? 1.929 11.397 2.526 1.00 86.12 89 PHE A CA 1
ATOM 673 C C . PHE A 1 89 ? 1.954 9.925 2.958 1.00 86.12 89 PHE A C 1
ATOM 675 O O . PHE A 1 89 ? 1.141 9.511 3.779 1.00 86.12 89 PHE A O 1
ATOM 682 N N . ALA A 1 90 ? 2.932 9.154 2.472 1.00 84.25 90 ALA A N 1
ATOM 683 C CA . ALA A 1 90 ? 3.126 7.767 2.881 1.00 84.25 90 ALA A CA 1
ATOM 684 C C . ALA A 1 90 ? 3.526 7.652 4.363 1.00 84.25 90 ALA A C 1
ATOM 686 O O . ALA A 1 90 ? 2.999 6.792 5.063 1.00 84.25 90 ALA A O 1
ATOM 687 N N . GLN A 1 91 ? 4.404 8.539 4.852 1.00 89.06 91 GLN A N 1
ATOM 688 C CA . GLN A 1 91 ? 4.789 8.572 6.266 1.00 89.06 91 GLN A CA 1
ATOM 689 C C . GLN A 1 91 ? 3.592 8.918 7.161 1.00 89.06 91 GLN A C 1
ATOM 691 O O . GLN A 1 91 ? 3.351 8.219 8.134 1.00 89.06 91 GLN A O 1
ATOM 696 N N . ALA A 1 92 ? 2.784 9.918 6.790 1.00 90.75 92 ALA A N 1
ATOM 697 C CA . ALA A 1 92 ? 1.595 10.284 7.565 1.00 90.75 92 ALA A CA 1
ATOM 698 C C . ALA A 1 92 ? 0.568 9.139 7.653 1.00 90.75 92 ALA A C 1
ATOM 700 O O . ALA A 1 92 ? -0.001 8.902 8.715 1.00 90.75 92 ALA A O 1
ATOM 701 N N . ALA A 1 93 ? 0.353 8.399 6.559 1.00 91.19 93 ALA A N 1
ATOM 702 C CA . ALA A 1 93 ? -0.514 7.219 6.567 1.00 91.19 93 ALA A CA 1
ATOM 703 C C . ALA A 1 93 ? 0.046 6.090 7.449 1.00 91.19 93 ALA A C 1
ATOM 705 O O . ALA A 1 93 ? -0.717 5.414 8.134 1.00 91.19 93 ALA A O 1
ATOM 706 N N . TYR A 1 94 ? 1.367 5.896 7.449 1.00 92.50 94 TYR A N 1
ATOM 707 C CA . TYR A 1 94 ? 2.038 4.925 8.312 1.00 92.50 94 TYR A CA 1
ATOM 708 C C . TYR A 1 94 ? 1.926 5.295 9.796 1.00 92.50 94 TYR A C 1
ATOM 710 O O . TYR A 1 94 ? 1.548 4.445 10.603 1.00 92.50 94 TYR A O 1
ATOM 718 N N . ASP A 1 95 ? 2.205 6.551 10.148 1.00 93.06 95 ASP A N 1
ATOM 719 C CA . ASP A 1 95 ? 2.144 7.035 11.529 1.00 93.06 95 ASP A CA 1
ATOM 720 C C . ASP A 1 95 ? 0.717 6.901 12.071 1.00 93.06 95 ASP A C 1
ATOM 722 O O . ASP A 1 95 ? 0.500 6.285 13.115 1.00 93.06 95 ASP A O 1
ATOM 726 N N . LEU A 1 96 ? -0.277 7.352 11.298 1.00 94.19 96 LEU A N 1
ATOM 727 C CA . LEU A 1 96 ? -1.680 7.239 11.684 1.00 94.19 96 LEU A CA 1
ATOM 728 C C . LEU A 1 96 ? -2.147 5.775 11.776 1.00 94.19 96 LEU A C 1
ATOM 730 O O . LEU A 1 96 ? -2.938 5.430 12.654 1.00 94.19 96 LEU A O 1
ATOM 734 N N . ALA A 1 97 ? -1.647 4.880 10.917 1.00 94.19 97 ALA A N 1
ATOM 735 C CA . ALA A 1 97 ? -1.920 3.447 11.030 1.00 94.19 97 ALA A CA 1
ATOM 736 C C . ALA A 1 97 ? -1.349 2.851 12.330 1.00 94.19 97 ALA A C 1
ATOM 738 O O . ALA A 1 97 ? -2.040 2.083 13.000 1.00 94.19 97 ALA A O 1
ATOM 739 N N . CYS A 1 98 ? -0.131 3.244 12.722 1.00 93.31 98 CYS A N 1
ATOM 740 C CA . CYS A 1 98 ? 0.465 2.846 14.001 1.00 93.31 98 CYS A CA 1
ATOM 741 C C . CYS A 1 98 ? -0.364 3.349 15.192 1.00 93.31 98 CYS A C 1
ATOM 743 O O . CYS A 1 98 ? -0.607 2.596 16.135 1.00 93.31 98 CYS A O 1
ATOM 745 N N . GLU A 1 99 ? -0.827 4.600 15.142 1.00 94.44 99 GLU A N 1
ATOM 746 C CA . GLU A 1 99 ? -1.631 5.226 16.201 1.00 94.44 99 GLU A CA 1
ATOM 747 C C . GLU A 1 99 ? -3.020 4.590 16.357 1.00 94.44 99 GLU A C 1
ATOM 749 O O . GLU A 1 99 ? -3.544 4.493 17.466 1.00 94.44 99 GLU A O 1
ATOM 754 N N . THR A 1 100 ? -3.615 4.132 15.254 1.00 92.00 100 THR A N 1
ATOM 755 C CA . THR A 1 100 ? -4.979 3.574 15.221 1.00 92.00 100 THR A CA 1
ATOM 756 C C . THR A 1 100 ? -5.034 2.053 15.387 1.00 92.00 100 THR A C 1
ATOM 758 O O . THR A 1 100 ? -6.121 1.475 15.410 1.00 92.00 100 THR A O 1
ATOM 761 N N . GLY A 1 101 ? -3.882 1.393 15.549 1.00 90.19 101 GLY A N 1
ATOM 762 C CA . GLY A 1 101 ? -3.791 -0.055 15.757 1.00 90.19 101 GLY A CA 1
ATOM 763 C C . GLY A 1 101 ? -3.954 -0.891 14.483 1.00 90.19 101 GLY A C 1
ATOM 764 O O . GLY A 1 101 ? -4.205 -2.095 14.573 1.00 90.19 101 GLY A O 1
ATOM 765 N N . LEU A 1 102 ? -3.815 -0.276 13.306 1.00 91.31 102 LEU A N 1
ATOM 766 C CA . LEU A 1 102 ? -3.739 -0.986 12.031 1.00 91.31 102 LEU A CA 1
ATOM 767 C C . LEU A 1 102 ? -2.381 -1.676 11.869 1.00 91.31 102 LEU A C 1
ATOM 769 O O . LEU A 1 102 ? -1.385 -1.333 12.508 1.00 91.31 102 LEU A O 1
ATOM 773 N N . VAL A 1 103 ? -2.330 -2.661 10.971 1.00 92.12 103 VAL A N 1
ATOM 774 C CA . VAL A 1 103 ? -1.084 -3.373 10.687 1.00 92.12 103 VAL A CA 1
ATOM 775 C C . VAL A 1 103 ? -0.209 -2.510 9.781 1.00 92.12 103 VAL A C 1
ATOM 777 O O . VAL A 1 103 ? -0.439 -2.416 8.576 1.00 92.12 103 VAL A O 1
ATOM 780 N N . ALA A 1 104 ? 0.810 -1.884 10.360 1.00 93.19 104 ALA A N 1
ATOM 781 C CA . ALA A 1 104 ? 1.757 -1.043 9.642 1.00 93.19 104 ALA A CA 1
ATOM 782 C C . ALA A 1 104 ? 3.117 -1.743 9.479 1.00 93.19 104 ALA A C 1
ATOM 784 O O . ALA A 1 104 ? 3.636 -2.368 10.405 1.00 93.19 104 ALA A O 1
ATOM 785 N N . HIS A 1 105 ? 3.703 -1.630 8.290 1.00 91.25 105 HIS A N 1
ATOM 786 C CA . HIS A 1 105 ? 5.002 -2.194 7.945 1.00 91.25 105 HIS A CA 1
ATOM 787 C C . HIS A 1 105 ? 5.884 -1.126 7.312 1.00 91.25 105 HIS A C 1
ATOM 789 O O . HIS A 1 105 ? 5.528 -0.552 6.284 1.00 91.25 105 HIS A O 1
ATOM 795 N N . GLN A 1 106 ? 7.057 -0.900 7.894 1.00 88.81 106 GLN A N 1
ATOM 796 C CA . GLN A 1 106 ? 8.110 -0.126 7.252 1.00 88.81 106 GLN A CA 1
ATOM 797 C C . GLN A 1 106 ? 9.046 -1.081 6.513 1.00 88.81 106 GLN A C 1
ATOM 799 O O . GLN A 1 106 ? 9.530 -2.052 7.095 1.00 88.81 106 GLN A O 1
ATOM 804 N N . VAL A 1 107 ? 9.273 -0.819 5.228 1.00 86.44 107 VAL A N 1
ATOM 805 C CA . VAL A 1 107 ? 10.138 -1.625 4.368 1.00 86.44 107 VAL A CA 1
ATOM 806 C C . VAL A 1 107 ? 11.210 -0.724 3.775 1.00 86.44 107 VAL A C 1
ATOM 808 O O . VAL A 1 107 ? 10.924 0.174 2.978 1.00 86.44 107 VAL A O 1
ATOM 811 N N . GLU A 1 108 ? 12.453 -0.976 4.170 1.00 82.00 108 GLU A N 1
ATOM 812 C CA . GLU A 1 108 ? 13.608 -0.311 3.580 1.00 82.00 108 GLU A CA 1
ATOM 813 C C . GLU A 1 108 ? 13.865 -0.874 2.183 1.00 82.00 108 GLU A C 1
ATOM 815 O O . GLU A 1 108 ? 13.924 -2.088 1.976 1.00 82.00 108 GLU A O 1
ATOM 820 N N . LEU A 1 109 ? 13.999 0.023 1.209 1.00 73.50 109 LEU A N 1
ATOM 821 C CA . LEU A 1 109 ? 14.343 -0.356 -0.154 1.00 73.50 109 LEU A CA 1
ATOM 822 C C . LEU A 1 109 ? 15.866 -0.523 -0.265 1.00 73.50 109 LEU A C 1
ATOM 824 O O . LEU A 1 109 ? 16.590 0.366 0.194 1.00 73.50 109 LEU A O 1
ATOM 828 N N . PRO A 1 110 ? 16.366 -1.614 -0.874 1.00 65.56 110 PRO A N 1
ATOM 829 C CA . PRO A 1 110 ? 17.796 -1.778 -1.117 1.00 65.56 110 PRO A CA 1
ATOM 830 C C . PRO A 1 110 ? 18.321 -0.647 -2.008 1.00 65.56 110 PRO A C 1
ATOM 832 O O . PRO A 1 110 ? 17.661 -0.294 -2.991 1.00 65.56 110 PRO A O 1
ATOM 835 N N . ALA A 1 111 ? 19.475 -0.089 -1.628 1.00 57.78 111 ALA A N 1
ATOM 836 C CA . ALA A 1 111 ? 20.151 1.010 -2.322 1.00 57.78 111 ALA A CA 1
ATOM 837 C C . ALA A 1 111 ? 20.616 0.640 -3.738 1.00 57.78 111 ALA A C 1
ATOM 839 O O . ALA A 1 111 ? 20.990 -0.537 -3.951 1.00 57.78 111 ALA A O 1
#

Solvent-accessible surface area (backbone atoms only — not comparable to full-atom values): 6737 Å² total; per-residue (Å²): 136,82,80,76,79,83,48,74,66,71,76,67,70,46,66,63,58,55,50,50,49,52,52,45,74,73,63,61,58,81,58,46,80,31,56,68,58,68,66,67,32,47,51,54,49,53,52,33,56,76,69,72,35,46,75,43,71,44,76,85,58,96,43,39,65,59,38,13,54,62,48,53,78,73,47,72,64,42,77,36,80,45,74,88,90,59,92,41,50,59,46,37,30,35,54,52,24,56,76,72,70,44,53,54,43,82,40,75,64,76,131

Mean predicted aligned error: 7.83 Å

Secondary structure (DSSP, 8-state):
-------TTTTT--HHHHHHHHHHHHH--S-EEEESSSTHHHHHHHHHHHTT--EEEEP--SSHHHHHHHHHTT-SEEEEES-TT--SHHHHHHHHHHHHT-EEEEEPPP-

Sequence (111 aa):
MLAGDDSPDALRNSSFDEVLDHIFNVRQPDEVIVSADGGVSMRSAAYAARRYIPLRFLPRAQSAAEFAENAISQATHVFLLGTHGQASFAQAAYDLACETGLVAHQVELPA

Organism: NCBI:txid2994495

pLDDT: mean 81.42, std 16.08, range [33.66, 94.56]

Nearest PDB structures (foldseek):
  3imk-assembly1_A  TM=7.584E-01  e=1.385E-02  Syntrophus aciditrophicus SB
  2ffh-assembly1_A  TM=4.173E-01  e=4.829E-01  Thermus aquaticus
  4a8p-assembly2_F  TM=3.738E-01  e=3.252E+00  Enterococcus faecalis
  6wvs-assembly1_A  TM=3.416E-01  e=5.154E+00  synthetic construct

Foldseek 3Di:
DDDDPPDVVVVVDFLLLVVLVVCCVVVVDQEDEAEPDDDPRVVNVVSCVVVVRHYDYDYDDPDLLRLLVVDLVPDQEQEAEEDPDDPDSSVSNQVVCVVVVGHYYYDYRDD